Protein AF-A0AAV1S9B2-F1 (afdb_monomer)

Organism: NCBI:txid77055

Foldseek 3Di:
DDPPPPPPPVVVVVVVVVVVVVLVVLLVVLVVLLVVVCVVPVDDLCVVPVPLVVLLVVLVVLLVVLVVVLVVCVVVVHPCSVVSVVSNVVSSVSNSLSSVCSNPVVVSVVVVVVSVVVVVVVVVVVVVVVVVVVVVVVVVVVVVVVVVVVVVVVVVPDDPDDDD

Solvent-accessible surface area (backbone atoms only — not comparable to full-atom values): 8949 Å² total; per-residue (Å²): 134,82,83,75,79,74,71,63,64,65,60,57,50,52,50,52,55,51,50,52,49,54,49,51,52,51,49,50,52,47,50,51,53,46,49,56,57,36,67,75,43,94,58,50,68,61,74,77,31,65,68,55,49,58,53,32,52,51,25,49,51,50,23,53,53,24,50,54,49,22,56,54,28,51,76,64,74,38,84,62,24,62,59,30,46,51,50,22,54,48,22,50,51,52,30,48,36,48,51,38,29,76,74,39,51,71,61,16,50,56,52,45,51,57,49,50,57,56,44,53,55,55,49,49,55,54,47,50,53,51,50,52,52,50,51,54,52,52,51,53,52,51,49,53,50,51,51,50,54,50,54,55,50,56,63,70,70,56,74,86,72,79,84,129

InterPro domains:
  IPR053258 Calcium-permeable cation-selective channel [PTHR34115] (15-156)

Mean predicted aligned error: 12.04 Å

Sequence (164 aa):
MAENPRPNLAFEKESIITQHGIFALLVGTLNNQIQVKYQSIKGSPFDSHETIMPIFLVALFIYATASVAEVTLRARDSIYYRVVGNLRLFASALAAILLLTILAPILGCIISVIWACLFVGVAYESCEDLYNILKQKTSKVLDMLTRLIESVRSRKDEPNQPQV

Secondary structure (DSSP, 8-state):
--------HHHHHHHHHHHHHHHHHHHHHHHHHHHHHHHHTTS-HHHH-TTHHHHHHHHHHHHHHHHHHHHHHHHTT-TTHHHHHHHHHHHHHHHHHHHHHHH-HHHHHHHHHHHHHHHHHHHHHHHHHHHHHHHHHHHHHHHHHHHHHHHHHHHHSS--PPP-

pLDDT: mean 80.4, std 11.24, range [41.78, 92.31]

Radius of gyration: 26.0 Å; Cα contacts (8 Å, |Δi|>4): 81; chains: 1; bounding box: 49×39×94 Å

Structure (mmCIF, N/CA/C/O backbone):
data_AF-A0AAV1S9B2-F1
#
_entry.id   AF-A0AAV1S9B2-F1
#
loop_
_atom_site.group_PDB
_atom_site.id
_atom_site.type_symbol
_atom_site.label_atom_id
_atom_site.label_alt_id
_atom_site.label_comp_id
_atom_site.label_asym_id
_atom_site.label_entity_id
_atom_site.label_seq_id
_atom_site.pdbx_PDB_ins_code
_atom_site.Cartn_x
_atom_site.Cartn_y
_atom_site.Cartn_z
_atom_site.occupancy
_atom_site.B_iso_or_equiv
_atom_site.auth_seq_id
_atom_site.auth_comp_id
_atom_site.auth_asym_id
_atom_site.auth_atom_id
_atom_site.pdbx_PDB_model_num
ATOM 1 N N . MET A 1 1 ? -32.369 24.455 19.663 1.00 41.78 1 MET A N 1
ATOM 2 C CA . MET A 1 1 ? -32.058 23.271 18.835 1.00 41.78 1 MET A CA 1
ATOM 3 C C . MET A 1 1 ? -30.708 23.521 18.196 1.00 41.78 1 MET A C 1
ATOM 5 O O . MET A 1 1 ? -30.620 24.416 17.372 1.00 41.78 1 MET A O 1
ATOM 9 N N . ALA A 1 2 ? -29.657 22.837 18.646 1.00 43.50 2 ALA A N 1
ATOM 10 C CA . ALA A 1 2 ? -28.351 22.923 18.002 1.00 43.50 2 ALA A CA 1
ATOM 11 C C . ALA A 1 2 ? -28.338 21.921 16.842 1.00 43.50 2 ALA A C 1
ATOM 13 O O . ALA A 1 2 ? -28.408 20.714 17.076 1.00 43.50 2 ALA A O 1
ATOM 14 N N . GLU A 1 3 ? -28.317 22.417 15.604 1.00 47.81 3 GLU A N 1
ATOM 15 C CA . GLU A 1 3 ? -27.955 21.602 14.447 1.00 47.81 3 GLU A CA 1
ATOM 16 C C . GLU A 1 3 ? -26.530 21.093 14.666 1.00 47.81 3 GLU A C 1
ATOM 18 O O . GLU A 1 3 ? -25.573 21.862 14.691 1.00 47.81 3 GLU A O 1
ATOM 23 N N . ASN A 1 4 ? -26.396 19.787 14.875 1.00 47.00 4 ASN A N 1
ATOM 24 C CA . ASN A 1 4 ? -25.114 19.110 14.789 1.00 47.00 4 ASN A CA 1
ATOM 25 C C . ASN A 1 4 ? -24.717 19.105 13.301 1.00 47.00 4 ASN A C 1
ATOM 27 O O . ASN A 1 4 ? -25.437 18.482 12.508 1.00 47.00 4 ASN A O 1
ATOM 31 N N . PRO A 1 5 ? -23.647 19.804 12.881 1.00 48.75 5 PRO A N 1
ATOM 32 C CA . PRO A 1 5 ? -23.259 19.822 11.484 1.00 48.75 5 PRO A CA 1
ATOM 33 C C . PRO A 1 5 ? -22.740 18.427 11.147 1.00 48.75 5 PRO A C 1
ATOM 35 O O . PRO A 1 5 ? -21.618 18.073 11.495 1.00 48.75 5 PRO A O 1
ATOM 38 N N . ARG A 1 6 ? -23.574 17.605 10.496 1.00 53.03 6 ARG A N 1
ATOM 39 C CA . ARG A 1 6 ? -23.121 16.344 9.904 1.00 53.03 6 ARG A CA 1
ATOM 40 C C . ARG A 1 6 ? -21.973 16.703 8.955 1.00 53.03 6 ARG A C 1
ATOM 42 O O . ARG A 1 6 ? -22.243 17.381 7.962 1.00 53.03 6 ARG A O 1
ATOM 49 N N . PRO A 1 7 ? -20.715 16.324 9.243 1.00 52.25 7 PRO A N 1
ATOM 50 C CA . PRO A 1 7 ? -19.614 16.648 8.351 1.00 52.25 7 PRO A CA 1
ATOM 51 C C . PRO A 1 7 ? -19.919 16.051 6.973 1.00 52.25 7 PRO A C 1
ATOM 53 O O . PRO A 1 7 ? -20.512 14.977 6.873 1.00 52.25 7 PRO A O 1
ATOM 56 N N . ASN A 1 8 ? -19.587 16.808 5.926 1.00 59.69 8 ASN A N 1
ATOM 57 C CA . ASN A 1 8 ? -19.974 16.615 4.526 1.00 59.69 8 ASN A CA 1
ATOM 58 C C . ASN A 1 8 ? -19.730 15.189 3.991 1.00 59.69 8 ASN A C 1
ATOM 60 O O .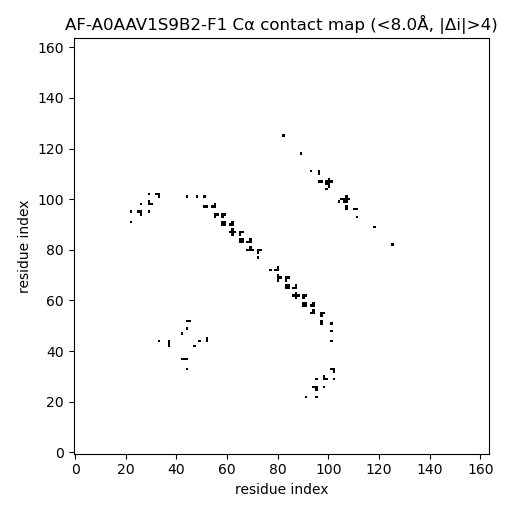 ASN A 1 8 ? -18.755 14.910 3.295 1.00 59.69 8 ASN A O 1
ATOM 64 N N . LEU A 1 9 ? -20.675 14.290 4.253 1.00 60.44 9 LEU A N 1
ATOM 65 C CA . LEU A 1 9 ? -20.619 12.880 3.866 1.00 60.44 9 LEU A CA 1
ATOM 66 C C . LEU A 1 9 ? -20.608 12.708 2.334 1.00 60.44 9 LEU A C 1
ATOM 68 O O . LEU A 1 9 ? -20.038 11.746 1.818 1.00 60.44 9 LEU A O 1
ATOM 72 N N . ALA A 1 10 ? -21.189 13.673 1.610 1.00 60.56 10 ALA A N 1
ATOM 73 C CA . ALA A 1 10 ? -21.127 13.777 0.153 1.00 60.56 10 ALA A CA 1
ATOM 74 C C . ALA A 1 10 ? -19.699 14.067 -0.345 1.00 60.56 10 ALA A C 1
ATOM 76 O O . ALA A 1 10 ? -19.184 13.319 -1.171 1.00 60.56 10 ALA A O 1
ATOM 77 N N . PHE A 1 11 ? -19.021 15.064 0.233 1.00 60.12 11 PHE A N 1
ATOM 78 C CA . PHE A 1 11 ? -17.650 15.446 -0.132 1.00 60.12 11 PHE A CA 1
ATOM 79 C C . PHE A 1 11 ? -16.649 14.304 0.091 1.00 60.12 11 PHE A C 1
ATOM 81 O O . PHE A 1 11 ? -15.799 14.015 -0.748 1.00 60.12 11 PHE A O 1
ATOM 88 N N . GLU A 1 12 ? -16.781 13.586 1.205 1.00 64.69 12 GLU A N 1
ATOM 89 C CA . GLU A 1 12 ? -15.899 12.460 1.514 1.00 64.69 12 GLU A CA 1
ATOM 90 C C . GLU A 1 12 ? -16.177 11.239 0.610 1.00 64.69 12 GLU A C 1
ATOM 92 O O . GLU A 1 12 ? -15.260 10.490 0.285 1.00 64.69 12 GLU A O 1
ATOM 97 N N . LYS A 1 13 ? -17.421 11.017 0.155 1.00 67.25 13 LYS A N 1
ATOM 98 C CA . LYS A 1 13 ? -17.716 9.982 -0.858 1.00 67.25 13 LYS A CA 1
ATOM 99 C C . LYS A 1 13 ? -17.129 10.339 -2.226 1.00 67.25 13 LYS A C 1
ATOM 101 O O . LYS A 1 13 ? -16.520 9.476 -2.855 1.00 67.25 13 LYS A O 1
ATOM 106 N N . GLU A 1 14 ? -17.269 11.589 -2.663 1.00 69.75 14 GLU A N 1
ATOM 107 C CA . GLU A 1 14 ? -16.690 12.062 -3.927 1.00 69.75 14 GLU A CA 1
ATOM 108 C C . GLU A 1 14 ? -15.158 11.988 -3.924 1.00 69.75 14 GLU A C 1
ATOM 110 O O . GLU A 1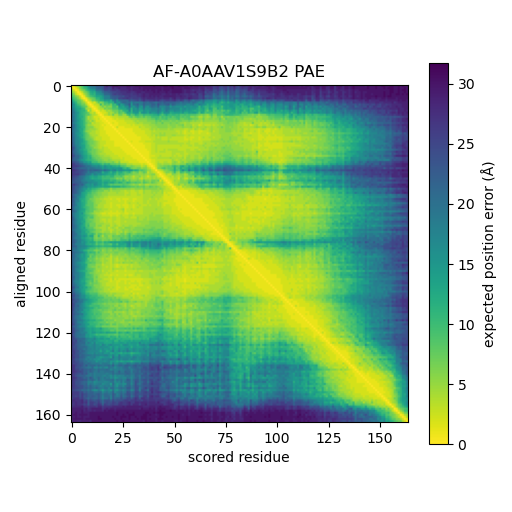 14 ? -14.556 11.577 -4.919 1.00 69.75 14 GLU A O 1
ATOM 115 N N . SER A 1 15 ? -14.527 12.282 -2.784 1.00 76.94 15 SER A N 1
ATOM 116 C CA . SER A 1 15 ? -13.080 12.136 -2.594 1.00 76.94 15 SER A CA 1
ATOM 117 C C . SER A 1 15 ? -12.605 10.686 -2.784 1.00 76.94 15 SER A C 1
ATOM 119 O O . SER A 1 15 ? -11.646 10.441 -3.517 1.00 76.94 15 SER A O 1
ATOM 121 N N . ILE A 1 16 ? -13.315 9.697 -2.223 1.00 78.75 16 ILE A N 1
ATOM 122 C CA . ILE A 1 16 ? -12.961 8.273 -2.381 1.00 78.75 16 ILE A CA 1
ATOM 123 C C . ILE A 1 16 ? -13.114 7.812 -3.834 1.00 78.75 16 ILE A C 1
ATOM 125 O O . ILE A 1 16 ? -12.224 7.138 -4.360 1.00 78.75 16 ILE A O 1
ATOM 129 N N . ILE A 1 17 ? -14.216 8.185 -4.495 1.00 82.81 17 ILE A N 1
ATOM 130 C CA . ILE A 1 17 ? -14.454 7.851 -5.909 1.00 82.81 17 ILE A CA 1
ATOM 131 C C . ILE A 1 17 ? -13.336 8.437 -6.778 1.00 82.81 17 ILE A C 1
ATOM 133 O O . ILE A 1 17 ? -12.749 7.732 -7.601 1.00 82.81 17 ILE A O 1
ATOM 137 N N . THR A 1 18 ? -12.992 9.702 -6.541 1.00 86.44 18 THR A N 1
ATOM 138 C CA . THR A 1 18 ? -11.901 10.391 -7.239 1.00 86.44 18 THR A CA 1
ATOM 139 C C . THR A 1 18 ? -10.568 9.683 -7.011 1.00 86.44 18 THR A C 1
ATOM 141 O O . THR A 1 18 ? -9.833 9.429 -7.964 1.00 86.44 18 THR A O 1
ATOM 144 N N . GLN A 1 19 ? -10.271 9.278 -5.774 1.00 84.56 19 GLN A N 1
ATOM 145 C CA . GLN A 1 19 ? -9.040 8.562 -5.446 1.00 84.56 19 GLN A CA 1
ATOM 146 C C . GLN A 1 19 ? -8.941 7.209 -6.167 1.00 84.56 19 GLN A C 1
ATOM 148 O O . GLN A 1 19 ? -7.876 6.864 -6.681 1.00 84.56 19 GLN A O 1
ATOM 153 N N . HIS A 1 20 ? -10.035 6.445 -6.230 1.00 87.75 20 HIS A N 1
ATOM 154 C CA . HIS A 1 20 ? -10.073 5.190 -6.980 1.00 87.75 20 HIS A CA 1
ATOM 155 C C . HIS A 1 20 ? -9.844 5.412 -8.480 1.00 87.75 20 HIS A C 1
ATOM 157 O O . HIS A 1 20 ? -9.106 4.645 -9.100 1.00 87.75 20 HIS A O 1
ATOM 163 N N . GLY A 1 21 ? -10.417 6.482 -9.042 1.00 88.19 21 GLY A N 1
ATOM 164 C CA . GLY A 1 21 ? -10.190 6.884 -10.429 1.00 88.19 21 GLY A CA 1
ATOM 165 C C . GLY A 1 21 ? -8.726 7.234 -10.708 1.00 88.19 21 GLY A C 1
ATOM 166 O O . GLY A 1 21 ? -8.133 6.691 -11.638 1.00 88.19 21 GLY A O 1
ATOM 167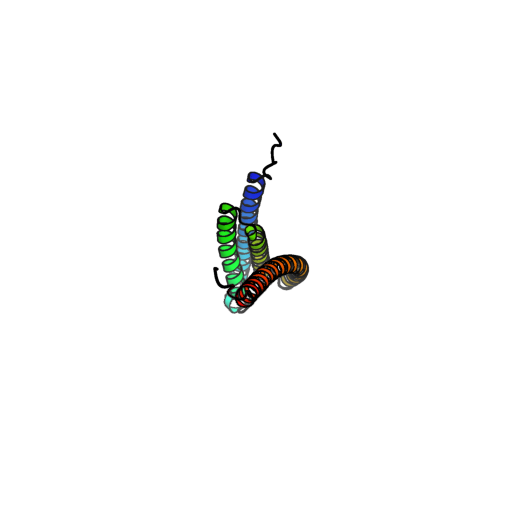 N N . ILE A 1 22 ? -8.116 8.076 -9.866 1.00 90.31 22 ILE A N 1
ATOM 168 C CA . ILE A 1 22 ? -6.696 8.453 -9.981 1.00 90.31 22 ILE A CA 1
ATOM 169 C C . ILE A 1 22 ? -5.800 7.214 -9.901 1.00 90.31 22 ILE A C 1
ATOM 171 O O . ILE A 1 22 ? -4.901 7.047 -10.725 1.00 90.31 22 ILE A O 1
ATOM 175 N N . PHE A 1 23 ? -6.059 6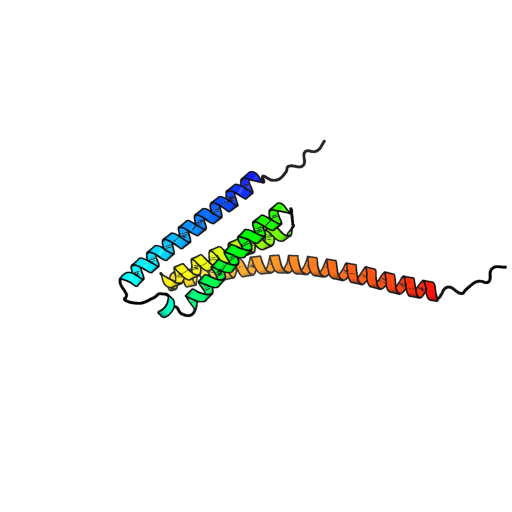.322 -8.943 1.00 90.25 23 PHE A N 1
ATOM 176 C CA . PHE A 1 23 ? -5.283 5.095 -8.792 1.00 90.25 23 PHE A CA 1
ATOM 177 C C . PHE A 1 23 ? -5.397 4.183 -10.021 1.00 90.25 23 PHE A C 1
ATOM 179 O O . PHE A 1 23 ? -4.378 3.714 -10.527 1.00 90.25 23 PHE A O 1
ATOM 186 N N . ALA A 1 24 ? -6.612 3.972 -10.540 1.00 90.50 24 ALA A N 1
ATOM 187 C CA . ALA A 1 24 ? -6.836 3.153 -11.729 1.00 90.50 24 ALA A CA 1
ATOM 188 C C . ALA A 1 24 ? -6.128 3.727 -12.966 1.00 90.50 24 ALA A C 1
ATOM 190 O O . ALA A 1 24 ? -5.484 2.984 -13.708 1.00 90.50 24 ALA A O 1
ATOM 191 N N . LEU A 1 25 ? -6.192 5.050 -13.157 1.00 92.00 25 LEU A N 1
ATOM 192 C CA . LEU A 1 25 ? -5.483 5.741 -14.235 1.00 92.00 25 LEU A CA 1
ATOM 193 C C . LEU A 1 25 ? -3.964 5.587 -14.109 1.00 92.00 25 LEU A C 1
ATOM 195 O O . LEU A 1 25 ? -3.293 5.288 -15.099 1.00 92.00 25 LEU A O 1
ATOM 199 N N . LEU A 1 26 ? -3.421 5.759 -12.902 1.00 91.25 26 LEU A N 1
ATOM 200 C CA . LEU A 1 26 ? -1.987 5.653 -12.643 1.00 91.25 26 LEU A CA 1
ATOM 201 C C . LEU A 1 26 ? -1.473 4.229 -12.890 1.00 91.25 26 LEU A C 1
ATOM 203 O O . LEU A 1 26 ? -0.518 4.045 -13.645 1.00 91.25 26 LEU A O 1
ATOM 207 N N . VAL A 1 27 ? -2.131 3.222 -12.307 1.00 91.75 27 VAL A N 1
ATOM 208 C CA . VAL A 1 27 ? -1.786 1.803 -12.498 1.00 91.75 27 VAL A CA 1
ATOM 209 C C . VAL A 1 27 ? -1.911 1.405 -13.966 1.00 91.75 27 VAL A C 1
ATOM 211 O O . VAL A 1 27 ? -1.007 0.766 -14.500 1.00 91.75 27 VAL A O 1
ATOM 214 N N . GLY A 1 28 ? -2.989 1.816 -14.641 1.00 90.69 28 GLY A N 1
ATOM 215 C CA . GLY A 1 28 ? -3.186 1.546 -16.065 1.00 90.69 28 GLY A CA 1
ATOM 216 C C . GLY A 1 28 ? -2.089 2.161 -16.934 1.00 90.69 28 GLY A C 1
ATOM 217 O O . GLY A 1 28 ? -1.517 1.483 -17.785 1.00 90.69 28 GLY A O 1
ATOM 218 N N . THR A 1 29 ? -1.731 3.419 -16.672 1.00 92.31 29 THR A N 1
ATOM 219 C CA . THR A 1 29 ? -0.671 4.119 -17.413 1.00 92.31 29 THR A CA 1
ATOM 220 C C . THR A 1 29 ? 0.683 3.441 -17.220 1.00 92.31 29 THR A C 1
ATOM 222 O O . THR A 1 29 ? 1.371 3.167 -18.202 1.00 92.31 29 THR A O 1
ATOM 225 N N . LEU A 1 30 ? 1.055 3.118 -15.977 1.00 90.00 30 LEU A N 1
ATOM 226 C CA . LEU A 1 30 ? 2.323 2.447 -15.681 1.00 90.00 30 LEU A CA 1
ATOM 227 C C . LEU A 1 30 ? 2.378 1.044 -16.300 1.00 90.00 30 LEU A C 1
ATOM 229 O O . LEU A 1 30 ? 3.384 0.692 -16.913 1.00 90.00 30 LEU A O 1
ATOM 233 N N . ASN A 1 31 ? 1.290 0.275 -16.221 1.00 89.81 31 ASN A N 1
ATOM 234 C CA . ASN A 1 31 ? 1.206 -1.041 -16.855 1.00 89.81 31 ASN A CA 1
ATOM 235 C C . ASN A 1 31 ? 1.346 -0.962 -18.378 1.00 89.81 31 ASN A C 1
ATOM 237 O O . ASN A 1 31 ? 2.073 -1.768 -18.954 1.00 89.81 31 ASN A O 1
ATOM 241 N N . ASN A 1 32 ? 0.722 0.024 -19.029 1.00 90.94 32 ASN A N 1
ATOM 242 C CA . ASN A 1 32 ? 0.875 0.232 -20.471 1.00 90.94 32 ASN A CA 1
ATOM 243 C C . ASN A 1 32 ? 2.335 0.537 -20.844 1.00 90.94 32 ASN A C 1
ATOM 245 O O . ASN A 1 32 ? 2.855 -0.020 -21.807 1.00 90.94 32 ASN A O 1
ATOM 249 N N . GLN A 1 33 ? 3.030 1.368 -20.061 1.00 88.12 33 GLN A N 1
ATOM 250 C CA . GLN A 1 33 ? 4.453 1.660 -20.286 1.00 88.12 33 GLN A CA 1
ATOM 251 C C . GLN A 1 33 ? 5.337 0.419 -20.100 1.00 88.12 33 GLN A C 1
ATOM 253 O O . GLN A 1 33 ? 6.228 0.161 -20.912 1.00 88.12 33 GLN A O 1
ATOM 258 N N . ILE A 1 34 ? 5.075 -0.383 -19.063 1.00 87.69 34 ILE A N 1
ATOM 259 C CA . ILE A 1 34 ? 5.773 -1.656 -18.834 1.00 87.69 34 ILE A CA 1
ATOM 260 C C . ILE A 1 34 ? 5.518 -2.611 -20.003 1.00 87.69 34 ILE A C 1
ATOM 262 O O . ILE A 1 34 ? 6.464 -3.207 -20.514 1.00 87.69 34 ILE A O 1
ATOM 266 N N . GLN A 1 35 ? 4.274 -2.721 -20.471 1.00 88.75 35 GLN A N 1
ATOM 267 C CA . GLN A 1 35 ? 3.933 -3.556 -21.618 1.00 88.75 35 GLN A CA 1
ATOM 268 C C . GLN A 1 35 ? 4.717 -3.134 -22.865 1.00 88.75 35 GLN A C 1
ATOM 270 O O . GLN A 1 35 ? 5.338 -3.986 -23.493 1.00 88.75 35 GLN A O 1
ATOM 275 N N . VAL A 1 36 ? 4.769 -1.838 -23.187 1.00 88.44 36 VAL A N 1
ATOM 276 C CA . VAL A 1 36 ? 5.551 -1.323 -24.326 1.00 88.44 36 VAL A CA 1
ATOM 277 C C . VAL A 1 36 ? 7.043 -1.652 -24.175 1.00 88.44 36 VAL A C 1
ATOM 279 O O . VAL A 1 36 ? 7.677 -2.122 -25.122 1.00 88.44 36 VAL A O 1
ATOM 282 N N . LYS A 1 37 ? 7.610 -1.480 -22.973 1.00 84.06 37 LYS A N 1
ATOM 283 C CA . LYS A 1 37 ? 9.017 -1.807 -22.679 1.00 84.06 37 LYS A CA 1
ATOM 284 C C . LYS A 1 37 ? 9.326 -3.295 -22.890 1.00 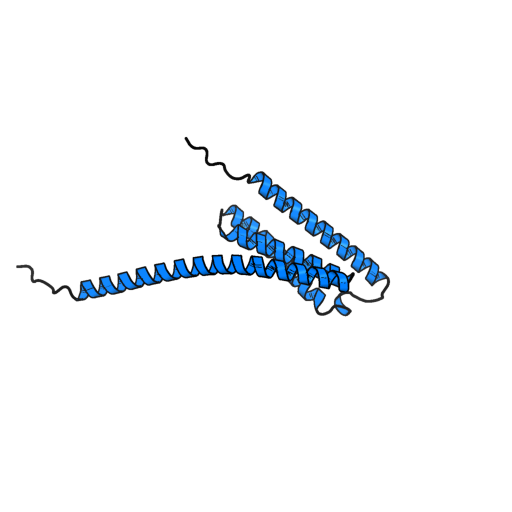84.06 37 LYS A C 1
ATOM 286 O O . LYS A 1 37 ? 10.341 -3.629 -23.500 1.00 84.06 37 LYS A O 1
ATOM 291 N N . TYR A 1 38 ? 8.449 -4.180 -22.426 1.00 84.06 38 TYR A N 1
ATOM 292 C CA . TYR A 1 38 ? 8.620 -5.636 -22.512 1.00 84.06 38 TYR A CA 1
ATOM 293 C C . TYR A 1 38 ? 8.102 -6.256 -23.820 1.00 84.06 38 TYR A C 1
ATOM 295 O O . TYR A 1 38 ? 8.371 -7.415 -24.102 1.00 84.06 38 TYR A O 1
ATOM 303 N N . GLN A 1 39 ? 7.413 -5.505 -24.676 1.00 83.50 39 GLN A N 1
ATOM 304 C CA . GLN A 1 39 ? 7.186 -5.929 -26.061 1.00 83.50 39 GLN A CA 1
ATOM 305 C C . GLN A 1 39 ? 8.471 -5.849 -26.894 1.00 83.50 39 GLN A C 1
ATOM 307 O O . GLN A 1 39 ? 8.691 -6.679 -27.773 1.00 83.50 39 GLN A O 1
ATOM 312 N N . SER A 1 40 ? 9.326 -4.864 -26.607 1.00 77.06 40 SER A N 1
ATOM 313 C CA . SER A 1 40 ? 10.622 -4.686 -27.276 1.00 77.06 40 SER A CA 1
ATOM 314 C C . SER A 1 40 ? 11.673 -5.694 -26.788 1.00 77.06 40 SER A C 1
ATOM 316 O O . SER A 1 40 ? 12.482 -6.206 -27.562 1.00 77.06 40 SER A O 1
ATOM 318 N N . ILE A 1 41 ? 11.632 -6.030 -25.498 1.00 77.81 41 ILE A N 1
ATOM 319 C CA . ILE A 1 41 ? 12.528 -6.993 -24.857 1.00 77.81 41 ILE A CA 1
ATOM 320 C C . ILE A 1 41 ? 11.779 -8.325 -24.783 1.00 77.81 41 ILE A C 1
ATOM 322 O O . ILE A 1 41 ? 10.901 -8.443 -23.946 1.00 77.81 41 ILE A O 1
ATOM 326 N N . LYS A 1 42 ? 12.095 -9.318 -25.631 1.00 71.75 42 LYS A N 1
ATOM 327 C CA . LYS A 1 42 ? 11.492 -10.676 -25.609 1.00 71.75 42 LYS A CA 1
ATOM 328 C C . LYS A 1 42 ? 11.630 -11.341 -24.222 1.00 71.75 42 LYS A C 1
ATOM 330 O O . LYS A 1 42 ? 12.536 -12.138 -23.995 1.00 71.75 42 LYS A O 1
ATOM 335 N N . GLY A 1 43 ? 10.745 -11.009 -23.292 1.00 74.88 43 GLY A N 1
ATOM 336 C CA . GLY A 1 43 ? 10.811 -11.425 -21.898 1.00 74.88 43 GLY A CA 1
ATOM 337 C C . GLY A 1 43 ? 9.613 -10.913 -21.106 1.00 74.88 43 GLY A C 1
ATOM 338 O O . GLY A 1 43 ? 8.853 -10.066 -21.576 1.00 74.88 43 GLY A O 1
ATOM 339 N N . SER A 1 44 ? 9.431 -11.447 -19.902 1.00 78.69 44 SER A N 1
ATOM 340 C CA . SER A 1 44 ? 8.336 -11.066 -19.015 1.00 78.69 44 SER A CA 1
ATOM 341 C C . SER A 1 44 ? 8.830 -10.176 -17.871 1.00 78.69 44 SER A C 1
ATOM 343 O O . SER A 1 44 ? 9.899 -10.438 -17.308 1.00 78.69 44 SER A O 1
ATOM 345 N N . PRO A 1 45 ? 8.030 -9.187 -17.431 1.00 77.44 45 PRO A N 1
ATOM 346 C CA . PRO A 1 45 ? 8.266 -8.501 -16.165 1.00 77.44 45 PRO A CA 1
ATOM 347 C C . PRO A 1 45 ? 8.331 -9.465 -14.973 1.00 77.44 45 PRO A C 1
ATOM 349 O O . PRO A 1 45 ? 9.021 -9.177 -14.001 1.00 77.44 45 PRO A O 1
ATOM 352 N N . PHE A 1 46 ? 7.629 -10.601 -15.050 1.00 76.38 46 PHE A N 1
ATOM 353 C CA . PHE A 1 46 ? 7.636 -11.632 -14.011 1.00 76.38 46 PHE A CA 1
ATOM 354 C C . PHE A 1 46 ? 8.969 -12.383 -13.937 1.00 76.38 46 PHE A C 1
ATOM 356 O O . PHE A 1 46 ? 9.396 -12.721 -12.841 1.00 76.38 46 PHE A O 1
ATOM 363 N N . ASP A 1 47 ? 9.645 -12.570 -15.072 1.00 76.38 47 ASP A N 1
ATOM 364 C CA . ASP A 1 47 ? 10.950 -13.241 -15.121 1.00 76.38 47 ASP A CA 1
ATOM 365 C C . ASP A 1 47 ? 12.080 -12.282 -14.723 1.00 76.38 47 ASP A C 1
ATOM 367 O O . ASP A 1 47 ? 13.053 -12.668 -14.088 1.00 76.38 47 ASP A O 1
ATOM 371 N N . SER A 1 48 ? 11.951 -11.003 -15.091 1.00 79.81 48 SER A N 1
ATOM 372 C CA . SER A 1 48 ? 12.981 -9.985 -14.834 1.00 79.81 48 SER A CA 1
ATOM 373 C C . SER A 1 48 ? 12.878 -9.349 -13.443 1.00 79.81 48 SER A C 1
ATOM 375 O O . SER A 1 48 ? 13.843 -8.764 -12.953 1.00 79.81 48 SER A O 1
ATOM 377 N N . HIS A 1 49 ? 11.705 -9.428 -12.808 1.00 82.69 49 HIS A N 1
ATOM 378 C CA . HIS A 1 49 ? 11.430 -8.850 -11.493 1.00 82.69 49 HIS A CA 1
ATOM 379 C C . HIS A 1 49 ? 10.650 -9.823 -10.599 1.00 82.69 49 HIS A C 1
ATOM 381 O O . HIS A 1 49 ? 9.590 -9.484 -10.061 1.00 82.69 49 HIS A O 1
ATOM 387 N N . GLU A 1 50 ? 11.215 -11.018 -10.418 1.00 80.56 50 GLU A N 1
ATOM 388 C CA . GLU A 1 50 ? 10.644 -12.136 -9.651 1.00 80.56 50 GLU A CA 1
ATOM 389 C C . GLU A 1 50 ? 10.184 -11.759 -8.231 1.00 80.56 50 GLU A C 1
ATOM 391 O O . GLU A 1 50 ? 9.202 -12.305 -7.739 1.00 80.56 50 GLU A O 1
ATOM 396 N N . THR A 1 51 ? 10.826 -10.773 -7.595 1.00 82.62 51 THR A N 1
ATOM 397 C CA . THR A 1 51 ? 10.460 -10.295 -6.251 1.00 82.62 51 THR A CA 1
ATOM 398 C C . THR A 1 51 ? 9.439 -9.157 -6.277 1.00 82.62 51 THR A C 1
ATOM 400 O O . THR A 1 51 ? 8.562 -9.085 -5.421 1.00 82.62 51 THR A O 1
ATOM 403 N N . ILE A 1 52 ? 9.517 -8.245 -7.251 1.00 85.00 52 ILE A N 1
ATOM 404 C CA . ILE A 1 52 ? 8.692 -7.023 -7.256 1.00 85.00 52 ILE A CA 1
ATOM 405 C C . ILE A 1 52 ? 7.251 -7.347 -7.662 1.00 85.00 52 ILE A C 1
ATOM 407 O O . ILE A 1 52 ? 6.310 -6.823 -7.064 1.00 85.00 52 ILE A O 1
ATOM 411 N N . MET A 1 53 ? 7.062 -8.240 -8.637 1.00 87.19 53 MET A N 1
ATOM 412 C CA . MET A 1 53 ? 5.728 -8.613 -9.109 1.00 87.19 53 MET A CA 1
ATOM 413 C C . MET A 1 53 ? 4.828 -9.284 -8.062 1.00 87.19 53 MET A C 1
ATOM 415 O O . MET A 1 53 ? 3.679 -8.854 -7.929 1.00 87.19 53 MET A O 1
ATOM 419 N N . PRO A 1 54 ? 5.277 -10.279 -7.274 1.00 86.69 54 PRO A N 1
ATOM 420 C CA . PRO A 1 54 ? 4.435 -10.836 -6.221 1.00 86.69 54 PRO A CA 1
ATOM 421 C C . PRO A 1 54 ? 4.116 -9.803 -5.134 1.00 86.69 54 PRO A C 1
ATOM 423 O O . PRO A 1 54 ? 2.975 -9.751 -4.679 1.00 86.69 54 PRO A O 1
ATOM 426 N N . ILE A 1 55 ? 5.060 -8.927 -4.766 1.00 88.38 55 ILE A N 1
ATOM 427 C CA . ILE A 1 55 ? 4.797 -7.843 -3.803 1.00 88.38 55 ILE A CA 1
ATOM 428 C C . ILE A 1 55 ? 3.728 -6.887 -4.354 1.00 88.38 55 ILE A C 1
ATOM 430 O O . ILE A 1 55 ? 2.821 -6.490 -3.623 1.00 88.38 55 ILE A O 1
ATOM 434 N N . PHE A 1 56 ? 3.782 -6.561 -5.648 1.00 89.81 56 PHE A N 1
ATOM 435 C CA . PHE A 1 56 ? 2.766 -5.745 -6.310 1.00 89.81 56 PHE A CA 1
ATOM 436 C C . PHE A 1 56 ? 1.379 -6.402 -6.269 1.00 89.81 56 PHE A C 1
ATOM 438 O O . PHE A 1 56 ? 0.397 -5.740 -5.927 1.00 89.81 56 PHE A O 1
ATOM 445 N N . LEU A 1 57 ? 1.291 -7.707 -6.545 1.00 88.44 57 LEU A N 1
ATOM 446 C CA . LEU A 1 57 ? 0.030 -8.451 -6.455 1.00 88.44 57 LEU A CA 1
ATOM 447 C C . LEU A 1 57 ? -0.522 -8.462 -5.027 1.00 88.44 57 LEU A C 1
ATOM 449 O O . LEU A 1 57 ? -1.712 -8.217 -4.826 1.00 88.44 57 LEU A O 1
ATOM 453 N N . VAL A 1 58 ? 0.333 -8.685 -4.028 1.00 90.62 58 VAL A N 1
ATOM 454 C CA . VAL A 1 58 ? -0.060 -8.620 -2.613 1.00 90.62 58 VAL A CA 1
ATOM 455 C C . VAL A 1 58 ? -0.581 -7.224 -2.261 1.00 90.62 58 VAL A C 1
ATOM 457 O O . VAL A 1 58 ? -1.643 -7.109 -1.648 1.00 90.62 58 VAL A O 1
ATOM 460 N N . ALA A 1 59 ? 0.098 -6.159 -2.697 1.00 89.62 59 ALA A N 1
ATOM 461 C CA . ALA A 1 59 ? -0.348 -4.785 -2.476 1.00 89.62 59 ALA A CA 1
ATOM 462 C C . ALA A 1 59 ? -1.722 -4.511 -3.116 1.00 89.62 59 ALA A C 1
ATOM 464 O O . ALA A 1 59 ? -2.585 -3.906 -2.477 1.00 89.62 59 ALA A O 1
ATOM 465 N N . LEU A 1 60 ? -1.973 -5.016 -4.330 1.00 89.81 60 LEU A N 1
ATOM 466 C CA . LEU A 1 60 ? -3.287 -4.928 -4.977 1.00 89.81 60 LEU A CA 1
ATOM 467 C C . LEU A 1 60 ? -4.380 -5.670 -4.200 1.00 89.81 60 LEU A C 1
ATOM 469 O O . LEU A 1 60 ? -5.482 -5.140 -4.039 1.00 89.81 60 LEU A O 1
ATOM 473 N N . PHE A 1 61 ? -4.091 -6.868 -3.691 1.00 88.88 61 PHE A N 1
ATOM 474 C CA . PHE A 1 61 ? -5.046 -7.630 -2.881 1.00 88.88 61 PHE A CA 1
ATOM 475 C C . PHE A 1 61 ? -5.379 -6.928 -1.563 1.00 88.88 61 PHE A C 1
ATOM 477 O O . PHE A 1 61 ? -6.553 -6.865 -1.177 1.00 88.88 61 PHE A O 1
ATOM 484 N N . ILE A 1 62 ? -4.373 -6.361 -0.891 1.00 89.19 62 ILE A N 1
ATOM 485 C CA . ILE A 1 62 ? -4.576 -5.556 0.319 1.00 89.19 62 ILE A CA 1
ATOM 486 C C . ILE A 1 62 ? -5.438 -4.339 -0.013 1.00 89.19 62 ILE A C 1
ATOM 488 O O . ILE A 1 62 ? -6.417 -4.087 0.684 1.00 89.19 62 ILE A O 1
ATOM 492 N N . TYR A 1 63 ? -5.134 -3.625 -1.099 1.00 90.50 63 TYR A N 1
ATOM 493 C CA . TYR A 1 63 ? -5.926 -2.483 -1.550 1.00 90.50 63 TYR A CA 1
ATOM 494 C C . TYR A 1 63 ? -7.392 -2.858 -1.816 1.00 90.50 63 TYR A C 1
ATOM 496 O O . TYR A 1 63 ? -8.296 -2.158 -1.352 1.00 90.50 63 TYR A O 1
ATOM 504 N N . ALA A 1 64 ? -7.648 -3.964 -2.519 1.00 87.88 64 ALA A N 1
ATOM 505 C CA . ALA A 1 64 ? -9.003 -4.421 -2.819 1.00 87.88 64 ALA A CA 1
ATOM 506 C C . ALA A 1 64 ? -9.773 -4.777 -1.538 1.00 87.88 64 ALA A C 1
ATOM 508 O O . ALA A 1 64 ? -10.888 -4.299 -1.324 1.00 87.88 64 ALA A O 1
ATOM 509 N N . THR A 1 65 ? -9.147 -5.550 -0.648 1.00 87.62 65 THR A N 1
ATOM 510 C CA . THR A 1 65 ? -9.750 -5.963 0.627 1.00 87.62 65 THR A CA 1
ATOM 511 C C . THR A 1 65 ? -10.014 -4.759 1.530 1.00 87.62 65 THR A C 1
ATOM 513 O O . THR A 1 65 ? -11.103 -4.637 2.090 1.00 87.62 65 THR A O 1
ATOM 516 N N . ALA A 1 66 ? -9.058 -3.831 1.624 1.00 87.75 66 ALA A N 1
ATOM 517 C CA . ALA A 1 66 ? -9.201 -2.595 2.386 1.00 87.75 66 ALA A CA 1
ATOM 518 C C . ALA A 1 66 ? -10.311 -1.703 1.813 1.00 87.75 66 ALA A C 1
ATOM 520 O O . ALA A 1 66 ? -11.093 -1.157 2.578 1.00 87.75 66 ALA A O 1
ATOM 521 N N . SER A 1 67 ? -10.459 -1.616 0.488 1.00 85.06 67 SER A N 1
ATOM 522 C CA . SER A 1 67 ? -11.546 -0.851 -0.143 1.00 85.06 67 SER A CA 1
ATOM 523 C C . SER A 1 67 ? -12.925 -1.406 0.222 1.00 85.06 67 SER A C 1
ATOM 525 O O . SER A 1 67 ? -13.819 -0.657 0.614 1.00 85.06 67 SER A O 1
ATOM 527 N N . VAL A 1 68 ? -13.097 -2.730 0.160 1.00 87.00 68 VAL A N 1
ATOM 528 C CA . VAL A 1 68 ? -14.360 -3.382 0.547 1.00 87.00 68 VAL A CA 1
ATOM 529 C C . VAL A 1 68 ? -14.630 -3.217 2.045 1.00 87.00 68 VAL A C 1
ATOM 531 O O . VAL A 1 68 ? -15.757 -2.913 2.454 1.00 87.00 68 VAL A O 1
ATOM 534 N N . ALA A 1 69 ? -13.599 -3.387 2.873 1.00 85.25 69 ALA A N 1
ATOM 535 C CA . ALA A 1 69 ? -13.700 -3.225 4.317 1.00 85.25 69 ALA A CA 1
ATOM 536 C C . ALA A 1 69 ? -14.023 -1.774 4.710 1.00 85.25 69 ALA A C 1
ATOM 538 O O . ALA A 1 69 ? -14.869 -1.567 5.576 1.00 85.25 69 ALA A O 1
ATOM 539 N N . GLU A 1 70 ? -13.431 -0.776 4.051 1.00 84.69 70 GLU A N 1
ATOM 540 C CA . GLU A 1 70 ? -13.708 0.646 4.280 1.00 84.69 70 GLU A CA 1
ATOM 541 C C . GLU A 1 70 ? -15.174 0.966 3.987 1.00 84.69 70 GLU A C 1
ATOM 543 O O . GLU A 1 70 ? -15.858 1.526 4.843 1.00 84.69 70 GLU A O 1
ATOM 548 N N . VAL A 1 71 ? -15.697 0.535 2.833 1.00 82.56 71 VAL A N 1
ATOM 549 C CA . VAL A 1 71 ? -17.113 0.728 2.475 1.00 82.56 71 VAL A CA 1
ATOM 550 C C . VAL A 1 71 ? -18.037 0.069 3.504 1.00 82.56 71 VAL A C 1
ATOM 552 O O . VAL A 1 71 ? -19.018 0.675 3.942 1.00 82.56 71 VAL A O 1
ATOM 555 N N . THR A 1 72 ? -17.702 -1.147 3.938 1.00 83.62 72 THR A N 1
ATOM 556 C CA . THR A 1 72 ? -18.503 -1.910 4.908 1.00 83.62 72 THR A CA 1
ATOM 557 C C . THR A 1 72 ? -18.485 -1.274 6.300 1.00 83.62 72 THR A C 1
ATOM 559 O O . THR A 1 72 ? -19.529 -1.159 6.943 1.00 83.62 72 THR A O 1
ATOM 562 N N . LEU A 1 73 ? -17.316 -0.848 6.784 1.00 81.69 73 LEU A N 1
ATOM 563 C CA . LEU A 1 73 ? -17.160 -0.213 8.096 1.00 81.69 73 LEU A CA 1
ATOM 564 C C . LEU A 1 73 ? -17.774 1.182 8.128 1.00 81.69 73 LEU A C 1
ATOM 566 O O . LEU A 1 73 ? -18.356 1.566 9.142 1.00 81.69 73 LEU A O 1
ATOM 570 N N . ARG A 1 74 ? -17.704 1.906 7.010 1.00 77.44 74 ARG A N 1
ATOM 571 C CA . ARG A 1 74 ? -18.331 3.217 6.860 1.00 77.44 74 ARG A CA 1
ATOM 572 C C . ARG A 1 74 ? -19.852 3.127 6.850 1.00 77.44 74 ARG A C 1
ATOM 574 O O . ARG A 1 74 ? -20.509 3.940 7.488 1.00 77.44 74 ARG A O 1
ATOM 581 N N . ALA A 1 75 ? -20.424 2.104 6.212 1.00 77.75 75 ALA A N 1
ATOM 582 C CA . ALA A 1 75 ? -21.863 1.836 6.295 1.00 77.75 75 ALA A CA 1
ATOM 583 C C . ALA A 1 75 ? -22.332 1.530 7.732 1.00 77.75 75 ALA A C 1
ATOM 585 O O . ALA A 1 75 ? -23.504 1.714 8.050 1.00 77.75 75 ALA A O 1
ATOM 586 N N . ARG A 1 76 ? -21.419 1.072 8.595 1.00 81.25 76 ARG A N 1
ATOM 587 C CA . ARG A 1 76 ? -21.667 0.756 10.008 1.00 81.25 76 ARG A CA 1
ATOM 588 C C . ARG A 1 76 ? -21.259 1.878 10.973 1.00 81.25 76 ARG A C 1
ATOM 590 O O . ARG A 1 76 ? -21.282 1.642 12.176 1.00 81.25 76 ARG A O 1
ATOM 597 N N . ASP A 1 77 ? -20.855 3.042 10.458 1.00 74.69 77 ASP A N 1
ATOM 598 C CA . ASP A 1 77 ? -20.372 4.203 11.228 1.00 74.69 77 ASP A CA 1
ATOM 599 C C . ASP A 1 77 ? -19.294 3.839 12.273 1.00 74.69 77 ASP A C 1
ATOM 601 O O . ASP A 1 77 ? -19.266 4.301 13.415 1.00 74.69 77 ASP A O 1
ATOM 605 N N . SER A 1 78 ? -18.417 2.902 11.901 1.00 71.88 78 SER A N 1
ATOM 606 C CA . SER A 1 78 ? -17.439 2.317 12.813 1.00 71.88 78 SER A CA 1
ATOM 607 C C . SER A 1 78 ? -16.137 3.108 12.814 1.00 71.88 78 SER A C 1
ATOM 609 O O . SER A 1 78 ? -15.529 3.257 11.765 1.00 71.88 78 SER A O 1
ATOM 611 N N . ILE A 1 79 ? -15.626 3.492 13.988 1.00 72.00 79 ILE A N 1
ATOM 612 C CA . ILE A 1 79 ? -14.366 4.254 14.174 1.00 72.00 79 ILE A CA 1
ATOM 613 C C . ILE A 1 79 ? -13.169 3.659 13.392 1.00 72.00 79 ILE A C 1
ATOM 615 O O . ILE A 1 79 ? -12.245 4.372 13.004 1.00 72.00 79 ILE A O 1
ATOM 619 N N . TYR A 1 80 ? -13.198 2.356 13.100 1.00 72.81 80 TYR A N 1
ATOM 620 C CA . TYR A 1 80 ? -12.165 1.658 12.335 1.00 72.81 80 TYR A CA 1
ATOM 621 C C . TYR A 1 80 ? -12.120 2.012 10.837 1.00 72.81 80 TYR A C 1
ATOM 623 O O . TYR A 1 80 ? -11.121 1.695 10.190 1.00 72.81 80 TYR A O 1
ATOM 631 N N . TYR A 1 81 ? -13.132 2.689 10.271 1.00 78.94 81 TYR A N 1
ATOM 632 C CA . TYR A 1 81 ? -13.132 3.061 8.846 1.00 78.94 81 TYR A CA 1
ATOM 633 C C . TYR A 1 81 ? -11.926 3.946 8.485 1.00 78.94 81 TYR A C 1
ATOM 635 O O . TYR A 1 81 ? -11.343 3.776 7.417 1.00 78.94 81 TYR A O 1
ATOM 643 N N . ARG A 1 82 ? -11.487 4.821 9.405 1.00 74.88 82 ARG A N 1
ATOM 644 C CA . ARG A 1 82 ? -10.326 5.706 9.208 1.00 74.88 82 ARG A CA 1
ATOM 645 C C . ARG A 1 82 ? -9.018 4.923 9.077 1.00 74.88 82 ARG A C 1
ATOM 647 O O . ARG A 1 82 ? -8.202 5.212 8.208 1.00 74.88 82 ARG A O 1
ATOM 654 N N . VAL A 1 83 ? -8.843 3.893 9.907 1.00 76.31 83 VAL A N 1
ATOM 655 C CA . VAL A 1 83 ? -7.656 3.023 9.880 1.00 76.31 83 VAL A CA 1
ATOM 656 C C . VAL A 1 83 ? -7.606 2.231 8.573 1.00 76.31 83 VAL A C 1
ATOM 658 O O . VAL A 1 83 ? -6.559 2.143 7.935 1.00 76.31 83 VAL A O 1
ATOM 661 N N . VAL A 1 84 ? -8.749 1.698 8.138 1.00 82.00 84 VAL A N 1
ATOM 662 C CA . VAL A 1 84 ? -8.836 0.928 6.891 1.00 82.00 84 VAL A CA 1
ATOM 663 C C . VAL A 1 84 ? -8.654 1.818 5.655 1.00 82.00 84 VAL A C 1
ATOM 665 O O . VAL A 1 84 ? -7.968 1.408 4.720 1.00 82.00 84 VAL A O 1
ATOM 668 N N . GLY A 1 85 ? -9.166 3.053 5.665 1.00 83.00 85 GLY A N 1
ATOM 669 C CA . GLY A 1 85 ? -8.915 4.032 4.601 1.00 83.00 85 GLY A CA 1
ATOM 670 C C . GLY A 1 85 ? -7.435 4.409 4.473 1.00 83.00 85 GLY A C 1
ATOM 671 O O . GLY A 1 85 ? -6.897 4.436 3.363 1.00 83.00 85 GLY A O 1
ATOM 672 N N . ASN A 1 86 ? -6.735 4.596 5.597 1.00 82.38 86 ASN A N 1
ATOM 673 C CA . ASN A 1 86 ? -5.283 4.813 5.607 1.00 82.38 86 ASN A CA 1
ATOM 674 C C . ASN A 1 86 ? -4.519 3.597 5.062 1.00 82.38 86 ASN A C 1
ATOM 676 O O . ASN A 1 86 ? -3.582 3.757 4.280 1.00 82.38 86 ASN A O 1
ATOM 680 N N . LEU A 1 87 ? -4.944 2.378 5.412 1.00 81.69 87 LEU A N 1
ATOM 681 C CA . LEU A 1 87 ? -4.357 1.148 4.875 1.00 81.69 87 LEU A CA 1
ATOM 682 C C . LEU A 1 87 ? -4.573 1.024 3.360 1.00 81.69 87 LEU A C 1
ATOM 684 O O . LEU A 1 87 ? -3.665 0.620 2.635 1.00 81.69 87 LEU A O 1
ATOM 688 N N . ARG A 1 88 ? -5.754 1.404 2.863 1.00 87.56 88 ARG A N 1
ATOM 689 C CA . ARG A 1 88 ? -6.042 1.441 1.425 1.00 87.56 88 ARG A CA 1
ATOM 690 C C . ARG A 1 88 ? -5.144 2.443 0.703 1.00 87.56 88 ARG A C 1
ATOM 692 O O . ARG A 1 88 ? -4.557 2.098 -0.322 1.00 87.56 88 ARG A O 1
ATOM 699 N N . LEU A 1 89 ? -5.029 3.665 1.229 1.00 86.38 89 LEU A N 1
ATOM 700 C CA . LEU A 1 89 ? -4.115 4.693 0.719 1.00 86.38 89 LEU A CA 1
ATOM 701 C C . LEU A 1 89 ? -2.684 4.155 0.660 1.00 86.38 89 LEU A C 1
ATOM 703 O O . LEU A 1 89 ? -2.033 4.250 -0.383 1.00 86.38 89 LEU A O 1
ATOM 707 N N . PHE A 1 90 ? -2.248 3.509 1.740 1.00 85.62 90 PHE A N 1
ATOM 708 C CA . PHE A 1 90 ? -0.933 2.899 1.832 1.00 85.62 90 PHE A CA 1
ATOM 709 C C . PHE A 1 90 ? -0.707 1.854 0.730 1.00 85.62 90 PHE A C 1
ATOM 711 O O . PHE A 1 90 ? 0.217 1.959 -0.075 1.00 85.62 90 PHE A O 1
ATOM 718 N N . ALA A 1 91 ? -1.608 0.880 0.631 1.00 88.12 91 ALA A N 1
ATOM 719 C CA . ALA A 1 91 ? -1.521 -0.184 -0.361 1.00 88.12 91 ALA A CA 1
ATOM 720 C C . ALA A 1 91 ? -1.546 0.353 -1.805 1.00 88.12 91 ALA A C 1
ATOM 722 O O . ALA A 1 91 ? -0.789 -0.121 -2.652 1.00 88.12 91 ALA A O 1
ATOM 723 N N . SER A 1 92 ? -2.360 1.381 -2.077 1.00 89.81 92 SER A N 1
ATOM 724 C CA . SER A 1 92 ? -2.437 2.011 -3.401 1.00 89.81 92 SER A CA 1
ATOM 725 C C . SER A 1 92 ? -1.133 2.709 -3.803 1.00 89.81 92 SER A C 1
ATOM 727 O O . SER A 1 92 ? -0.650 2.530 -4.921 1.00 89.81 92 SER A O 1
ATOM 729 N N . ALA A 1 93 ? -0.510 3.458 -2.892 1.00 89.75 93 ALA A N 1
ATOM 730 C CA . ALA A 1 93 ? 0.748 4.130 -3.193 1.00 89.75 93 ALA A CA 1
ATOM 731 C C . ALA A 1 93 ? 1.910 3.133 -3.302 1.00 89.75 93 ALA A C 1
ATOM 733 O O . ALA A 1 93 ? 2.712 3.252 -4.228 1.00 89.75 93 ALA A O 1
ATOM 734 N N . LEU A 1 94 ? 1.947 2.092 -2.462 1.00 88.94 94 LEU A N 1
ATOM 735 C CA . LEU A 1 94 ? 2.925 1.009 -2.590 1.00 88.94 94 LEU A CA 1
ATOM 736 C C . LEU A 1 94 ? 2.832 0.323 -3.962 1.00 88.94 94 LEU A C 1
ATOM 738 O O . LEU A 1 94 ? 3.847 0.149 -4.633 1.00 88.94 94 LEU A O 1
ATOM 742 N N . ALA A 1 95 ? 1.619 -0.012 -4.412 1.00 91.31 95 ALA A N 1
ATOM 743 C CA . ALA A 1 95 ? 1.401 -0.628 -5.720 1.00 91.31 95 ALA A CA 1
ATOM 744 C C . ALA A 1 95 ? 1.913 0.258 -6.872 1.00 91.31 95 ALA A C 1
ATOM 746 O O . ALA A 1 95 ? 2.587 -0.233 -7.779 1.00 91.31 95 ALA A O 1
ATOM 747 N N . ALA A 1 96 ? 1.656 1.568 -6.820 1.00 91.44 96 ALA A N 1
ATOM 748 C CA . ALA A 1 96 ? 2.147 2.509 -7.825 1.00 91.44 96 ALA A CA 1
ATOM 749 C C . ALA A 1 96 ? 3.682 2.643 -7.819 1.00 91.44 96 ALA A C 1
ATOM 751 O O . ALA A 1 96 ? 4.302 2.665 -8.883 1.00 91.44 96 ALA A O 1
ATOM 752 N N . ILE A 1 97 ? 4.304 2.689 -6.637 1.00 89.88 97 ILE A N 1
ATOM 753 C CA . ILE A 1 97 ? 5.765 2.774 -6.481 1.00 89.88 97 ILE A CA 1
ATOM 754 C C . ILE A 1 97 ? 6.450 1.523 -7.041 1.00 89.88 97 ILE A C 1
ATOM 756 O O . ILE A 1 97 ? 7.465 1.637 -7.733 1.00 89.88 97 ILE A O 1
ATOM 760 N N . LEU A 1 98 ? 5.888 0.334 -6.802 1.00 88.75 98 LEU A N 1
ATOM 761 C CA . LEU A 1 98 ? 6.425 -0.928 -7.326 1.00 88.75 98 LEU A CA 1
ATOM 762 C C . LEU A 1 98 ? 6.410 -0.949 -8.859 1.00 88.75 98 LEU A C 1
ATOM 764 O O . LEU A 1 98 ? 7.428 -1.263 -9.475 1.00 88.75 98 LEU A O 1
ATOM 768 N N . LEU A 1 99 ? 5.304 -0.529 -9.484 1.00 89.44 99 LEU A N 1
ATOM 769 C CA . LEU A 1 99 ? 5.232 -0.390 -10.943 1.00 89.44 99 LEU A CA 1
ATOM 770 C C . LEU A 1 99 ? 6.223 0.651 -11.475 1.00 89.44 99 LEU A C 1
ATOM 772 O O . LEU A 1 99 ? 6.901 0.414 -12.475 1.00 89.44 99 LEU A O 1
ATOM 776 N N . LEU A 1 100 ? 6.359 1.788 -10.791 1.00 90.06 100 LEU A N 1
ATOM 777 C CA . LEU A 1 100 ? 7.325 2.811 -11.179 1.00 90.06 100 LEU A CA 1
ATOM 778 C C . LEU A 1 100 ? 8.768 2.302 -11.076 1.00 90.06 100 LEU A C 1
ATOM 780 O O . LEU A 1 100 ? 9.589 2.636 -11.924 1.00 90.06 100 LEU A O 1
ATOM 784 N N . THR A 1 101 ? 9.068 1.454 -10.095 1.00 88.19 101 THR A N 1
ATOM 785 C CA . THR A 1 101 ? 10.396 0.850 -9.907 1.00 88.19 101 THR A CA 1
ATOM 786 C C . THR A 1 101 ? 10.760 -0.093 -11.057 1.00 88.19 101 THR A C 1
ATOM 788 O O . THR A 1 101 ? 11.912 -0.124 -11.485 1.00 88.19 101 THR A O 1
ATOM 791 N N . ILE A 1 102 ? 9.782 -0.807 -11.624 1.00 86.50 102 ILE A N 1
ATOM 792 C CA . ILE A 1 102 ? 9.977 -1.659 -12.813 1.00 86.50 102 ILE A CA 1
ATOM 793 C C . ILE A 1 102 ? 10.313 -0.818 -14.057 1.00 86.50 102 ILE A C 1
ATOM 795 O O . ILE A 1 102 ? 11.100 -1.231 -14.923 1.00 86.50 102 ILE A O 1
ATOM 799 N N . LEU A 1 103 ? 9.708 0.367 -14.163 1.00 86.25 103 LEU A N 1
ATOM 800 C CA . LEU A 1 103 ? 9.904 1.261 -15.301 1.00 86.25 103 LEU A CA 1
ATOM 801 C C . LEU A 1 103 ? 11.199 2.079 -15.177 1.00 86.25 103 LEU A C 1
ATOM 803 O O . LEU A 1 103 ? 11.990 2.128 -16.117 1.00 86.25 103 LEU A O 1
ATOM 807 N N . ALA A 1 104 ? 11.419 2.687 -14.014 1.00 87.19 104 ALA A N 1
ATOM 808 C CA . ALA A 1 104 ? 12.529 3.574 -13.698 1.00 87.19 104 ALA A CA 1
ATOM 809 C C . ALA A 1 104 ? 13.029 3.292 -12.264 1.00 87.19 104 ALA A C 1
ATOM 811 O O . ALA A 1 104 ? 12.591 3.953 -11.318 1.00 87.19 104 ALA A O 1
ATOM 812 N N . PRO A 1 105 ? 13.966 2.343 -12.077 1.00 84.88 105 PRO A N 1
ATOM 813 C CA . PRO A 1 105 ? 14.344 1.849 -10.751 1.00 84.88 105 PRO A CA 1
ATOM 814 C C . PRO A 1 105 ? 14.908 2.936 -9.832 1.00 84.88 105 PRO A C 1
ATOM 816 O O . PRO A 1 105 ? 14.561 2.980 -8.659 1.00 84.88 105 PRO A O 1
ATOM 819 N N . ILE A 1 106 ? 15.709 3.869 -10.358 1.00 85.31 106 ILE A N 1
ATOM 820 C CA . ILE A 1 106 ? 16.285 4.967 -9.563 1.00 85.31 106 ILE A CA 1
ATOM 821 C C . ILE A 1 106 ? 15.179 5.879 -9.014 1.00 85.31 106 ILE A C 1
ATOM 823 O O . ILE A 1 106 ? 15.157 6.191 -7.825 1.00 85.31 106 ILE A O 1
ATOM 827 N N . LEU A 1 107 ? 14.237 6.279 -9.873 1.00 85.25 107 LEU A N 1
ATOM 828 C CA . LEU A 1 107 ? 13.140 7.166 -9.493 1.00 85.25 107 LEU A CA 1
ATOM 829 C C . LEU A 1 107 ? 12.168 6.467 -8.532 1.00 85.25 107 LEU A C 1
ATOM 831 O O . LEU A 1 107 ? 11.772 7.056 -7.527 1.00 85.25 107 LEU A O 1
ATOM 835 N N . GLY A 1 108 ? 11.836 5.202 -8.811 1.00 85.38 108 GLY A N 1
ATOM 836 C CA . GLY A 1 108 ? 11.013 4.366 -7.939 1.00 85.38 108 GLY A CA 1
ATOM 837 C C . GLY A 1 108 ? 11.614 4.216 -6.541 1.00 85.38 108 GLY A C 1
ATOM 838 O O . GLY A 1 108 ? 10.908 4.420 -5.556 1.00 85.38 108 GLY A O 1
ATOM 839 N N . CYS A 1 109 ? 12.926 3.977 -6.437 1.00 86.19 109 CYS A N 1
ATOM 840 C CA . CYS A 1 109 ? 13.626 3.893 -5.153 1.00 86.19 109 CYS A CA 1
ATOM 841 C C . CYS A 1 109 ? 13.584 5.211 -4.367 1.00 86.19 109 CYS A C 1
ATOM 8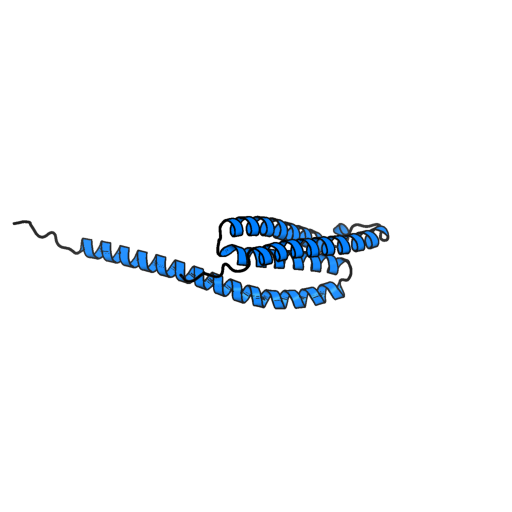43 O O . CYS A 1 109 ? 13.268 5.192 -3.179 1.00 86.19 109 CYS A O 1
ATOM 845 N N . ILE A 1 110 ? 13.856 6.355 -5.007 1.00 88.50 110 ILE A N 1
ATOM 846 C CA . ILE A 1 110 ? 13.813 7.668 -4.335 1.00 88.50 110 ILE A CA 1
ATOM 847 C C . ILE A 1 110 ? 12.414 7.929 -3.767 1.00 88.50 110 ILE A C 1
ATOM 849 O O . ILE A 1 110 ? 12.270 8.280 -2.594 1.00 88.50 110 ILE A O 1
ATOM 853 N N . ILE A 1 111 ? 11.375 7.706 -4.575 1.00 89.81 111 ILE A N 1
ATOM 854 C CA . ILE A 1 111 ? 9.985 7.901 -4.149 1.00 89.81 111 ILE A CA 1
ATOM 855 C C . ILE A 1 111 ? 9.615 6.901 -3.047 1.00 89.81 111 ILE A C 1
ATOM 857 O O . ILE A 1 111 ? 8.965 7.286 -2.077 1.00 89.81 111 ILE A O 1
ATOM 861 N N . SER A 1 112 ? 10.071 5.650 -3.144 1.00 86.12 112 SER A N 1
ATOM 862 C CA . SER A 1 112 ? 9.850 4.629 -2.117 1.00 86.12 112 SER A CA 1
ATOM 863 C C . SER A 1 112 ? 10.425 5.034 -0.765 1.00 86.12 112 SER A C 1
ATOM 865 O O . SER A 1 112 ? 9.772 4.817 0.251 1.00 86.12 112 SER A O 1
ATOM 867 N N . VAL A 1 113 ? 11.627 5.615 -0.734 1.00 87.81 113 VAL A N 1
ATOM 868 C CA . VAL A 1 113 ? 12.262 6.062 0.515 1.00 87.81 113 VAL A CA 1
ATOM 869 C C . VAL A 1 113 ? 11.469 7.207 1.135 1.00 87.81 113 VAL A C 1
ATOM 871 O O . VAL A 1 113 ? 11.111 7.132 2.308 1.00 87.81 113 VAL A O 1
ATOM 874 N N . ILE A 1 114 ? 11.130 8.228 0.340 1.00 89.88 114 ILE A N 1
ATOM 875 C CA . ILE A 1 114 ? 10.326 9.370 0.805 1.00 89.88 114 ILE A CA 1
ATOM 876 C C . ILE A 1 114 ? 9.004 8.874 1.391 1.00 89.88 114 ILE A C 1
ATOM 878 O O . ILE A 1 114 ? 8.599 9.268 2.485 1.00 89.88 114 ILE A O 1
ATOM 882 N N . TRP A 1 115 ? 8.344 7.973 0.674 1.00 88.56 115 TRP A N 1
ATOM 883 C CA . TRP A 1 115 ? 7.057 7.446 1.077 1.00 88.56 115 TRP A CA 1
ATOM 884 C C . TRP A 1 115 ? 7.140 6.550 2.320 1.00 88.56 115 TRP A C 1
ATOM 886 O O . TRP A 1 115 ? 6.294 6.663 3.204 1.00 88.56 115 TRP A O 1
ATOM 896 N N . ALA A 1 116 ? 8.184 5.727 2.444 1.00 86.12 116 ALA A N 1
ATOM 897 C CA . ALA A 1 116 ? 8.438 4.939 3.647 1.00 86.12 116 ALA A CA 1
ATOM 898 C C . ALA A 1 116 ? 8.668 5.838 4.871 1.00 86.12 116 ALA A C 1
ATOM 900 O O . ALA A 1 116 ? 8.111 5.568 5.933 1.00 86.12 116 ALA A O 1
ATOM 901 N N . CYS A 1 117 ? 9.414 6.939 4.727 1.00 87.56 117 CYS A N 1
ATOM 902 C CA . CYS A 1 117 ? 9.608 7.908 5.808 1.00 87.56 117 CYS A CA 1
ATOM 903 C C . CYS A 1 117 ? 8.284 8.539 6.262 1.00 87.56 117 CYS A C 1
ATOM 905 O O . CYS A 1 117 ? 8.015 8.601 7.462 1.00 87.56 117 CYS A O 1
ATOM 907 N N . LEU A 1 118 ? 7.437 8.963 5.317 1.00 84.19 118 LEU A N 1
ATOM 908 C CA . LEU A 1 118 ? 6.110 9.502 5.632 1.00 84.19 118 LEU A CA 1
ATOM 909 C C . LEU A 1 118 ? 5.229 8.454 6.319 1.00 84.19 118 LEU A C 1
ATOM 911 O O . LEU A 1 118 ? 4.552 8.754 7.303 1.00 84.19 118 LEU A O 1
ATOM 915 N N . PHE A 1 119 ? 5.265 7.216 5.829 1.00 79.00 119 PHE A N 1
ATOM 916 C CA . PHE A 1 119 ? 4.477 6.137 6.399 1.00 79.00 119 PHE A CA 1
ATOM 917 C C . PHE A 1 119 ? 4.893 5.797 7.824 1.00 79.00 119 PHE A C 1
ATOM 919 O O . PHE A 1 119 ? 4.020 5.596 8.658 1.00 79.00 119 PHE A O 1
ATOM 926 N N . VAL A 1 120 ? 6.193 5.760 8.127 1.00 82.19 120 VAL A N 1
ATOM 927 C CA . VAL A 1 120 ? 6.670 5.495 9.492 1.00 82.19 120 VAL A CA 1
ATOM 928 C C . VAL A 1 120 ? 6.094 6.515 10.474 1.00 82.19 120 VAL A C 1
ATOM 930 O O . VAL A 1 120 ? 5.645 6.117 11.545 1.00 82.19 120 VAL A O 1
ATOM 933 N N . GLY A 1 121 ? 6.021 7.795 10.097 1.00 80.44 121 GLY A N 1
ATOM 934 C CA . GLY A 1 121 ? 5.391 8.824 10.929 1.00 80.44 121 GLY A CA 1
ATOM 935 C C . GLY A 1 121 ? 3.904 8.555 11.185 1.00 80.44 121 GLY A C 1
ATOM 936 O O . GLY A 1 121 ? 3.465 8.517 12.331 1.00 80.44 121 GLY A O 1
ATOM 937 N N . VAL A 1 122 ? 3.137 8.288 10.125 1.00 75.94 122 VAL A N 1
ATOM 938 C CA . VAL A 1 122 ? 1.687 8.027 10.228 1.00 75.94 122 VAL A CA 1
ATOM 939 C C . VAL A 1 122 ? 1.386 6.715 10.962 1.00 75.94 122 VAL A C 1
ATOM 941 O O . VAL A 1 122 ? 0.428 6.627 11.733 1.00 75.94 122 VAL A O 1
ATOM 944 N N . ALA A 1 123 ? 2.191 5.680 10.724 1.00 77.00 123 ALA A N 1
ATOM 945 C CA . ALA A 1 123 ? 2.076 4.388 11.383 1.00 77.00 123 ALA A CA 1
ATOM 946 C C . ALA A 1 123 ? 2.424 4.495 12.867 1.00 77.00 123 ALA A C 1
ATOM 948 O O . ALA A 1 123 ? 1.761 3.858 13.678 1.00 77.00 123 ALA A O 1
ATOM 949 N N . TYR A 1 124 ? 3.414 5.315 13.227 1.00 79.19 124 TYR A N 1
ATOM 950 C CA . TYR A 1 124 ? 3.751 5.584 14.619 1.00 79.19 124 TYR A CA 1
ATOM 951 C C . TYR A 1 124 ? 2.560 6.204 15.362 1.00 79.19 124 TYR A C 1
ATOM 953 O O . TYR A 1 124 ? 2.128 5.655 16.372 1.00 79.19 124 TYR A O 1
ATOM 961 N N . GLU A 1 125 ? 1.957 7.258 14.806 1.00 76.88 125 GLU A N 1
ATOM 962 C CA . GLU A 1 125 ? 0.777 7.913 15.390 1.00 76.88 125 GLU A CA 1
ATOM 963 C C . GLU A 1 125 ? -0.429 6.958 15.464 1.00 76.88 125 GLU A C 1
ATOM 965 O O . GLU A 1 125 ? -1.071 6.817 16.504 1.00 76.88 125 GLU A O 1
ATOM 970 N N . SER A 1 126 ? -0.686 6.205 14.389 1.00 70.94 126 SER A N 1
ATOM 971 C CA . SER A 1 126 ? -1.789 5.236 14.349 1.00 70.94 126 SER A CA 1
ATOM 972 C C . SER A 1 126 ? -1.596 4.076 15.333 1.00 70.94 126 SER A C 1
ATOM 974 O O . SER A 1 126 ? -2.569 3.604 15.921 1.00 70.94 126 SER A O 1
ATOM 976 N N . CYS A 1 127 ? -0.362 3.594 15.515 1.00 72.94 127 CYS A N 1
ATOM 977 C CA . CYS A 1 127 ? -0.027 2.558 16.492 1.00 72.94 127 CYS A CA 1
ATOM 978 C C . CYS A 1 127 ? -0.148 3.077 17.923 1.00 72.94 127 CYS A C 1
ATOM 980 O O . CYS A 1 127 ? -0.617 2.335 18.784 1.00 72.94 127 CYS A O 1
ATOM 982 N N . GLU A 1 128 ? 0.248 4.324 18.177 1.00 78.94 128 GLU A N 1
ATOM 983 C CA . GLU A 1 128 ? 0.104 4.960 19.486 1.00 78.94 128 GLU A CA 1
ATOM 984 C C . GLU A 1 128 ? -1.377 5.083 19.874 1.00 78.94 128 GLU A C 1
ATOM 986 O O . GLU A 1 128 ? -1.767 4.667 20.970 1.00 78.94 128 GLU A O 1
ATOM 991 N N . ASP A 1 129 ? -2.226 5.529 18.945 1.00 74.12 129 ASP A N 1
ATOM 992 C CA . ASP A 1 129 ? -3.682 5.565 19.116 1.00 74.12 129 ASP A CA 1
ATOM 993 C C . ASP A 1 129 ? -4.257 4.174 19.430 1.00 74.12 129 ASP A C 1
ATOM 995 O O . ASP A 1 129 ? -5.014 3.992 20.392 1.00 74.12 129 ASP A O 1
ATOM 999 N N . LEU A 1 130 ? -3.873 3.161 18.647 1.00 75.56 130 LEU A N 1
ATOM 1000 C CA . LEU A 1 130 ? -4.329 1.780 18.834 1.00 75.56 130 LEU A CA 1
ATOM 1001 C C . LEU A 1 130 ? -3.878 1.218 20.184 1.00 75.56 130 LEU A C 1
ATOM 1003 O O . LEU A 1 130 ? -4.675 0.603 20.899 1.00 75.56 130 LEU A O 1
ATOM 1007 N N . TYR A 1 131 ? -2.622 1.465 20.551 1.00 79.56 131 TYR A N 1
ATOM 1008 C CA . TYR A 1 131 ? -2.041 1.057 21.822 1.00 79.56 131 TYR A CA 1
ATOM 1009 C C . TYR A 1 131 ? -2.765 1.709 23.002 1.00 79.56 131 TYR A C 1
ATOM 1011 O O . TYR A 1 131 ? -3.111 1.020 23.965 1.00 79.56 131 TYR A O 1
ATOM 1019 N N . ASN A 1 132 ? -3.072 3.003 22.916 1.00 79.62 132 ASN A N 1
ATOM 1020 C CA . ASN A 1 132 ? -3.810 3.723 23.950 1.00 79.62 132 ASN A CA 1
ATOM 1021 C C . ASN A 1 132 ? -5.234 3.174 24.126 1.00 79.62 132 ASN A C 1
ATOM 1023 O O . ASN A 1 132 ? -5.670 2.944 25.260 1.00 79.62 132 ASN A O 1
ATOM 1027 N N . ILE A 1 133 ? -5.936 2.877 23.028 1.00 78.94 133 ILE A N 1
ATOM 1028 C CA . ILE A 1 133 ? -7.274 2.265 23.066 1.00 78.94 133 ILE A CA 1
ATOM 1029 C C . ILE A 1 133 ? -7.221 0.870 23.704 1.00 78.94 133 ILE A C 1
ATOM 1031 O O . ILE A 1 133 ? -8.035 0.551 24.579 1.00 78.94 133 ILE A O 1
ATOM 1035 N N . LEU A 1 134 ? -6.256 0.041 23.297 1.00 80.31 134 LEU A N 1
ATOM 1036 C CA . LEU A 1 134 ? -6.038 -1.296 23.855 1.00 80.31 134 LEU A CA 1
ATOM 1037 C C . LEU A 1 134 ? -5.726 -1.227 25.350 1.00 80.31 134 LEU A C 1
ATOM 1039 O O . LEU A 1 134 ? -6.373 -1.907 26.145 1.00 80.31 134 LEU A O 1
ATOM 1043 N N . LYS A 1 135 ? -4.802 -0.353 25.755 1.00 81.12 135 LYS A N 1
ATOM 1044 C CA . LYS A 1 135 ? -4.428 -0.152 27.158 1.00 81.12 135 LYS A CA 1
ATOM 1045 C C . LYS A 1 135 ? -5.625 0.286 28.002 1.00 81.12 135 LYS A C 1
ATOM 1047 O O . LYS A 1 135 ? -5.827 -0.258 29.086 1.00 81.12 135 LYS A O 1
ATOM 1052 N N . GLN A 1 136 ? -6.444 1.213 27.501 1.00 80.62 136 GLN A N 1
ATOM 1053 C CA . GLN A 1 136 ? -7.640 1.688 28.202 1.00 80.62 136 GLN A CA 1
ATOM 1054 C C . GLN A 1 136 ? -8.708 0.592 28.349 1.00 80.62 136 GLN A C 1
ATOM 1056 O O . GLN A 1 136 ? -9.389 0.516 29.373 1.00 80.62 136 GLN A O 1
ATOM 1061 N N . LYS A 1 137 ? -8.888 -0.253 27.329 1.00 80.06 137 LYS A N 1
ATOM 1062 C CA . LYS A 1 137 ? -9.819 -1.390 27.385 1.00 80.06 137 LYS A CA 1
ATOM 1063 C C . LYS A 1 137 ? -9.338 -2.441 28.383 1.00 80.06 137 LYS A C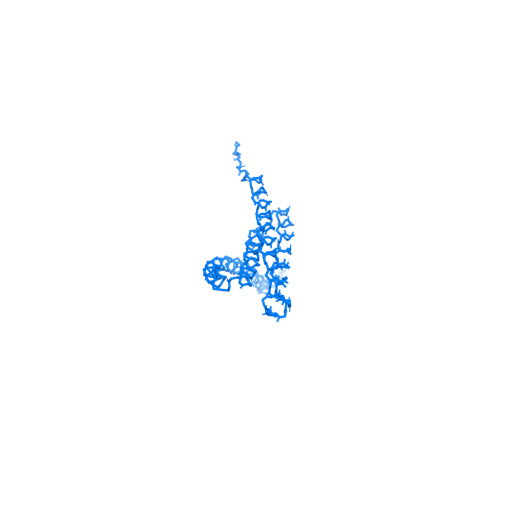 1
ATOM 1065 O O . LYS A 1 137 ? -10.123 -2.873 29.224 1.00 80.06 137 LYS A O 1
ATOM 1070 N N . THR A 1 138 ? -8.058 -2.798 28.333 1.00 83.00 138 THR A N 1
ATOM 1071 C CA . THR A 1 138 ? -7.461 -3.801 29.223 1.00 83.00 138 THR A CA 1
ATOM 1072 C C . THR A 1 138 ? -7.466 -3.342 30.679 1.00 83.00 138 THR A C 1
ATOM 1074 O O . THR A 1 138 ? -7.821 -4.128 31.553 1.00 83.00 138 THR A O 1
ATOM 1077 N N . SER A 1 139 ? -7.159 -2.069 30.957 1.00 82.25 139 SER A N 1
ATOM 1078 C CA . SER A 1 139 ? -7.183 -1.540 32.328 1.00 82.25 139 SER A CA 1
ATOM 1079 C C . SER A 1 139 ? -8.588 -1.530 32.932 1.00 82.25 139 SER A C 1
ATOM 1081 O O . SER A 1 139 ? -8.748 -1.892 34.092 1.00 82.25 139 SER A O 1
ATOM 1083 N N . LYS A 1 140 ? -9.621 -1.198 32.148 1.00 83.69 140 LYS A N 1
ATOM 1084 C CA . LYS A 1 140 ? -11.024 -1.262 32.598 1.00 83.69 140 LYS A CA 1
ATOM 1085 C C . LYS A 1 140 ? -11.477 -2.688 32.903 1.00 83.69 140 LYS A C 1
ATOM 1087 O O . LYS A 1 140 ? -12.173 -2.909 33.889 1.00 83.69 140 LYS A O 1
ATOM 1092 N N . VAL A 1 141 ? -11.089 -3.649 32.064 1.00 86.06 141 VAL A N 1
ATOM 1093 C CA . VAL A 1 141 ? -11.407 -5.069 32.284 1.00 86.06 141 VAL A CA 1
ATOM 1094 C C . VAL A 1 141 ? -10.704 -5.589 33.540 1.00 86.06 141 VAL A C 1
ATOM 1096 O O . VAL A 1 141 ? -11.335 -6.268 34.349 1.00 86.06 141 VAL A O 1
ATOM 1099 N N . LEU A 1 142 ? -9.435 -5.223 33.742 1.00 86.94 142 LEU A N 1
ATOM 1100 C CA . LEU A 1 142 ? -8.685 -5.544 34.959 1.00 86.94 142 LEU A CA 1
ATOM 1101 C C . LEU A 1 142 ? -9.301 -4.913 36.215 1.00 86.94 142 LEU A C 1
ATOM 1103 O O . LEU A 1 142 ? -9.415 -5.597 37.230 1.00 86.94 142 LEU A O 1
ATOM 1107 N N . ASP A 1 143 ? -9.739 -3.652 36.152 1.00 90.19 143 ASP A N 1
ATOM 1108 C CA . ASP A 1 143 ? -10.395 -2.976 37.282 1.00 90.19 143 ASP A CA 1
ATOM 1109 C C . ASP A 1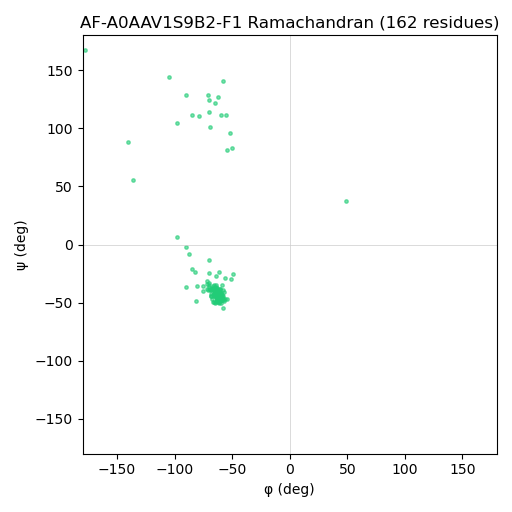 143 ? -11.711 -3.674 37.659 1.00 90.19 143 ASP A C 1
ATOM 1111 O O . ASP A 1 143 ? -11.945 -3.987 38.824 1.00 90.19 143 ASP A O 1
ATOM 1115 N N . MET A 1 144 ? -12.544 -4.018 36.669 1.00 89.12 144 MET A N 1
ATOM 1116 C CA . MET A 1 144 ? -13.777 -4.776 36.910 1.00 89.12 144 MET A CA 1
ATOM 1117 C C . MET A 1 144 ? -13.517 -6.151 37.532 1.00 89.12 144 MET A C 1
ATOM 1119 O O . MET A 1 144 ? -14.235 -6.551 38.449 1.00 89.12 144 MET A O 1
ATOM 1123 N N . LEU A 1 145 ? -12.505 -6.876 37.046 1.00 88.50 145 LEU A N 1
ATOM 1124 C CA . LEU A 1 145 ? -12.120 -8.173 37.605 1.00 88.50 145 LEU A CA 1
ATOM 1125 C C . LEU A 1 145 ? -11.653 -8.037 39.053 1.00 88.50 145 LEU A C 1
ATOM 1127 O O . LEU A 1 145 ? -12.090 -8.805 39.908 1.00 88.50 145 LEU A O 1
ATOM 1131 N N . THR A 1 146 ? -10.820 -7.036 39.333 1.00 89.12 146 THR A N 1
ATOM 1132 C CA . THR A 1 146 ? -10.328 -6.755 40.687 1.00 89.12 146 THR A CA 1
ATOM 1133 C C . THR A 1 146 ? -11.490 -6.461 41.636 1.00 89.12 146 THR A C 1
ATOM 1135 O O . THR A 1 146 ? -11.602 -7.111 42.675 1.00 89.12 146 THR A O 1
ATOM 1138 N N . ARG A 1 147 ? -12.433 -5.595 41.238 1.00 89.75 147 ARG A N 1
ATOM 1139 C CA . ARG A 1 147 ? -13.639 -5.300 42.035 1.00 89.75 147 ARG A CA 1
ATOM 1140 C C . ARG A 1 147 ? -14.528 -6.523 42.259 1.00 89.75 147 ARG A C 1
ATOM 1142 O O . ARG A 1 147 ? -15.080 -6.691 43.343 1.00 89.75 147 ARG A O 1
ATOM 1149 N N . LEU A 1 148 ? -14.683 -7.389 41.255 1.00 90.38 148 LEU A N 1
ATOM 1150 C CA . LEU A 1 148 ? -15.443 -8.635 41.403 1.00 90.38 148 LEU A CA 1
ATOM 1151 C C . LEU A 1 148 ? -14.781 -9.567 42.422 1.00 90.38 148 LEU A C 1
ATOM 1153 O O . LEU A 1 148 ? -15.470 -10.087 43.301 1.00 90.38 148 LEU A O 1
ATOM 1157 N N . ILE A 1 149 ? -13.459 -9.729 42.351 1.00 90.00 149 ILE A N 1
ATOM 1158 C CA . ILE A 1 149 ? -12.692 -10.545 43.301 1.00 90.00 149 ILE A CA 1
ATOM 1159 C C . ILE A 1 149 ? -12.832 -9.993 44.726 1.00 90.00 149 ILE A C 1
ATOM 1161 O O . ILE A 1 149 ? -13.089 -10.765 45.653 1.00 90.00 149 ILE A O 1
ATOM 1165 N N . GLU A 1 150 ? -12.727 -8.675 44.904 1.00 91.06 150 GLU A N 1
ATOM 1166 C CA . GLU A 1 150 ? -12.931 -8.018 46.200 1.00 91.06 150 GLU A CA 1
ATOM 1167 C C . GLU A 1 150 ? -14.359 -8.210 46.728 1.00 91.06 150 GLU A C 1
ATOM 1169 O O . GLU A 1 150 ? -14.536 -8.565 47.892 1.00 91.06 150 GLU A O 1
ATOM 1174 N N . SER A 1 151 ? -15.379 -8.074 45.875 1.00 85.56 151 SER A N 1
ATOM 1175 C CA . SER A 1 151 ? -16.783 -8.259 46.274 1.00 85.56 151 SER A CA 1
ATOM 1176 C C . SER A 1 151 ? -17.102 -9.695 46.713 1.00 85.56 151 SER A C 1
ATOM 1178 O O . SER A 1 151 ? -17.860 -9.907 47.660 1.00 85.56 151 SER A O 1
ATOM 1180 N N . VAL A 1 152 ? -16.500 -10.696 46.058 1.00 85.69 152 VAL A N 1
ATOM 1181 C CA . VAL A 1 152 ? -16.651 -12.111 46.427 1.00 85.69 152 VAL A CA 1
ATOM 1182 C C . VAL A 1 152 ? -15.927 -12.406 47.736 1.00 85.69 152 VAL A C 1
ATOM 1184 O O . VAL A 1 152 ? -16.458 -13.143 48.565 1.00 85.69 152 VAL A O 1
ATOM 1187 N N . ARG A 1 153 ? -14.740 -11.822 47.942 1.00 84.56 153 ARG A N 1
ATOM 1188 C CA . ARG A 1 153 ? -13.986 -11.960 49.194 1.00 84.56 153 ARG A CA 1
ATOM 1189 C C . ARG A 1 153 ? -14.750 -11.340 50.365 1.00 84.56 153 ARG A C 1
ATOM 1191 O O . ARG A 1 153 ? -15.018 -12.040 51.330 1.00 84.56 153 ARG A O 1
ATOM 1198 N N . SER A 1 154 ? -15.227 -10.104 50.213 1.00 79.12 154 SER A N 1
ATOM 1199 C CA . SER A 1 154 ? -16.023 -9.413 51.236 1.00 79.12 154 SER A CA 1
ATOM 1200 C C . SER A 1 154 ? -17.292 -10.178 51.619 1.00 79.12 154 SER A C 1
ATOM 1202 O O . SER A 1 154 ? -17.634 -10.227 52.793 1.00 79.12 154 SER A O 1
ATOM 1204 N N . ARG A 1 155 ? -17.980 -10.810 50.656 1.00 73.06 155 ARG A N 1
ATOM 1205 C CA . ARG A 1 155 ? -19.180 -11.621 50.935 1.00 73.06 155 ARG A CA 1
ATOM 1206 C C . ARG A 1 155 ? -18.858 -12.921 51.685 1.00 73.06 155 ARG A C 1
ATOM 1208 O O . ARG A 1 155 ? -19.729 -13.486 52.334 1.00 73.06 155 ARG A O 1
ATOM 1215 N N . LYS A 1 156 ? -17.629 -13.432 51.564 1.00 68.75 156 LYS A N 1
ATOM 1216 C CA . LYS A 1 156 ? -17.175 -14.651 52.249 1.00 68.75 156 LYS A CA 1
ATOM 1217 C C . LYS A 1 156 ? -16.741 -14.382 53.693 1.00 68.75 156 LYS A C 1
ATOM 1219 O O . LYS A 1 156 ? -16.800 -15.296 54.509 1.00 68.75 156 LYS A O 1
ATOM 1224 N N . ASP A 1 157 ? -16.356 -13.141 53.980 1.00 69.38 157 ASP A N 1
ATOM 1225 C CA . ASP A 1 157 ? -15.927 -12.682 55.301 1.00 69.38 157 ASP A CA 1
ATOM 1226 C C . ASP A 1 157 ? -17.094 -12.144 56.158 1.00 69.38 157 ASP A C 1
ATOM 1228 O O . ASP A 1 157 ? -16.885 -11.792 57.317 1.00 69.38 157 ASP A O 1
ATOM 1232 N N . GLU A 1 158 ? -18.326 -12.100 55.628 1.00 57.41 158 GLU A N 1
ATOM 1233 C CA . GLU A 1 158 ? -19.526 -11.726 56.387 1.00 57.41 158 GLU A CA 1
ATOM 1234 C C . GLU A 1 158 ? -19.990 -12.926 57.242 1.00 57.41 158 GLU A C 1
ATOM 1236 O O . GLU A 1 158 ? -20.407 -13.955 56.697 1.00 57.41 158 GLU A O 1
ATOM 1241 N N . PRO A 1 159 ? -19.875 -12.866 58.584 1.00 53.12 159 PRO A N 1
ATOM 1242 C CA . PRO A 1 159 ? -20.236 -13.983 59.441 1.00 53.12 159 PRO A CA 1
ATOM 1243 C C . PRO A 1 159 ? -21.757 -14.139 59.436 1.00 53.12 159 PRO A C 1
ATOM 1245 O O . PRO A 1 159 ? -22.476 -13.176 59.692 1.00 53.12 159 PRO A O 1
ATOM 1248 N N . ASN A 1 160 ? -22.244 -15.357 59.170 1.00 58.75 160 ASN A N 1
ATOM 1249 C CA . ASN A 1 160 ? -23.653 -15.725 59.315 1.00 58.75 160 ASN A CA 1
ATOM 1250 C C . ASN A 1 160 ? -24.143 -15.338 60.718 1.00 58.75 160 ASN A C 1
ATOM 1252 O O . ASN A 1 160 ? -23.937 -16.081 61.681 1.00 58.75 160 ASN A O 1
ATOM 1256 N N . GLN A 1 161 ? -24.773 -14.171 60.843 1.00 56.88 161 GLN A N 1
ATOM 1257 C CA . GLN A 1 161 ? -25.445 -13.781 62.070 1.00 56.88 161 GLN A CA 1
ATOM 1258 C C . GLN A 1 161 ? -26.693 -14.663 62.214 1.00 56.88 161 GLN A C 1
ATOM 1260 O O . GLN A 1 161 ? -27.511 -14.698 61.289 1.00 56.88 161 GLN A O 1
ATOM 1265 N N . PRO A 1 162 ? -26.860 -15.390 63.334 1.00 51.91 162 PRO A N 1
ATOM 1266 C CA . PRO A 1 162 ? -28.068 -16.165 63.570 1.00 51.91 162 PRO A CA 1
ATOM 1267 C C . PRO A 1 162 ? -29.265 -15.214 63.635 1.00 51.91 162 PRO A C 1
ATOM 1269 O O . PRO A 1 162 ? -29.240 -14.243 64.393 1.00 51.91 162 PRO A O 1
ATOM 1272 N N . GLN A 1 163 ? -30.299 -15.488 62.836 1.00 53.56 163 GLN A N 1
ATOM 1273 C CA . GLN A 1 163 ? -31.607 -14.875 63.039 1.00 53.56 163 GLN A CA 1
ATOM 1274 C C . GLN A 1 163 ? -32.148 -15.361 64.387 1.00 53.56 163 GLN A C 1
ATOM 1276 O O . GLN A 1 163 ? -32.223 -16.567 64.623 1.00 53.56 163 GLN A O 1
ATOM 1281 N N . VAL A 1 164 ? -32.419 -14.388 65.261 1.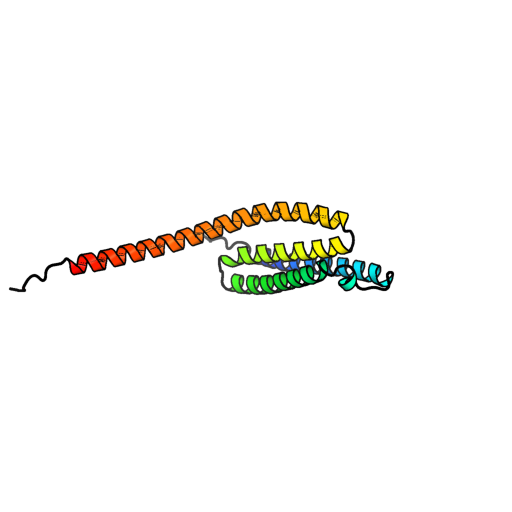00 56.38 164 VAL A N 1
ATOM 1282 C CA . VAL A 1 164 ? -33.014 -14.541 66.596 1.00 56.38 164 VAL A CA 1
ATOM 1283 C C . VAL A 1 164 ? -34.435 -15.075 66.487 1.00 56.38 164 VAL A C 1
ATOM 1285 O O . VAL A 1 164 ? -35.161 -14.594 65.587 1.00 56.38 164 VAL A O 1
#